Protein AF-A0A7Y2NUS6-F1 (afdb_monomer)

Secondary structure (DSSP, 8-state):
-HHHHHHHHHHHHHHHHHHHHHHHHHHHHH--SHHHHHHHHHHHHHHHHHHHHHHHHHHHHHHHHHHHHHHHHHHHHHHSHHHHHHTT--EEEETTEEP-STTT--EEEEEEETTEEEEEEE---

Solvent-accessible surface area (backbone atoms only — not comparable to full-atom values): 7142 Å² total; per-residue (Å²): 118,68,63,68,51,55,67,52,44,55,62,50,49,53,54,51,50,52,51,52,52,50,54,48,52,58,56,53,72,68,69,61,66,61,68,57,52,54,50,52,52,50,51,50,52,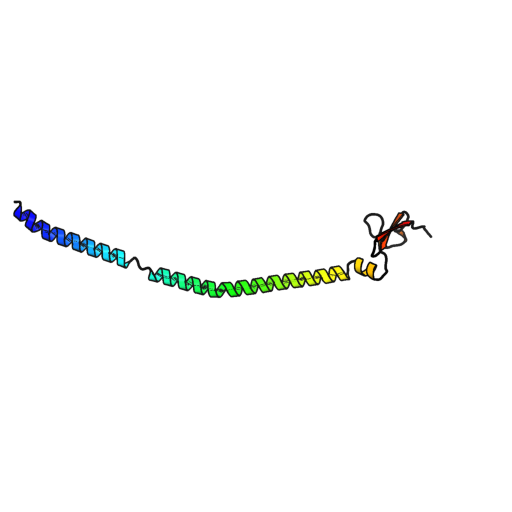53,48,66,63,46,52,58,56,52,52,52,52,50,51,53,52,52,49,55,51,51,51,52,50,55,50,50,50,52,48,47,53,69,71,31,65,64,53,47,21,69,72,74,43,68,50,42,25,48,86,94,46,78,46,90,46,72,88,72,49,57,44,74,32,35,41,35,46,74,88,49,73,44,83,44,71,38,76,84,131

Nearest PDB structures (foldseek):
  6ric-assembly1_I  TM=3.053E-01  e=2.582E+00  Vaccinia virus GLV-1h68

Mean predicted aligned error: 14.41 Å

Sequence (125 aa):
RLNDRATRLLPGLTRAVARKADDFRSRVARLRPDPLRARVELQRRDLGRVLPRLSQAMNARLGALADRLSALERIRQTLGYEATLARGFAVVRKGEEVVTSAAKARGDIEIEFRDGRVGAKAAPD

pLDDT: mean 86.29, std 10.75, range [58.75, 98.31]

Structure (mmCIF, N/CA/C/O backbone):
data_AF-A0A7Y2NUS6-F1
#
_entry.id   AF-A0A7Y2NUS6-F1
#
loop_
_atom_site.group_PDB
_atom_site.id
_atom_site.type_symbol
_atom_site.label_atom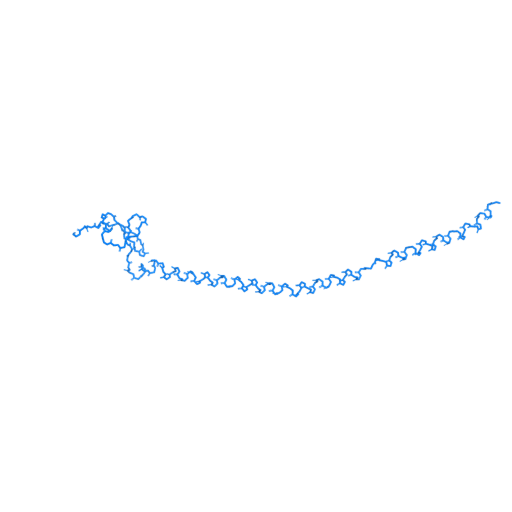_id
_atom_site.label_alt_id
_atom_site.label_comp_id
_atom_site.label_asym_id
_atom_site.label_entity_id
_atom_site.label_seq_id
_atom_site.pdbx_PDB_ins_code
_atom_site.Cartn_x
_atom_site.Cartn_y
_atom_site.Cartn_z
_atom_site.occupancy
_atom_site.B_iso_or_equiv
_atom_site.auth_seq_id
_atom_site.auth_comp_id
_atom_site.auth_asym_id
_atom_site.auth_atom_id
_atom_site.pdbx_PDB_model_num
ATOM 1 N N . ARG A 1 1 ? 23.497 16.248 -81.861 1.00 59.62 1 ARG A N 1
ATOM 2 C CA . ARG A 1 1 ? 22.863 16.895 -80.678 1.00 59.62 1 ARG A CA 1
ATOM 3 C C . ARG A 1 1 ? 22.293 15.881 -79.670 1.00 59.62 1 ARG A C 1
ATOM 5 O O . ARG A 1 1 ? 22.440 16.120 -78.481 1.00 59.62 1 ARG A O 1
ATOM 12 N N . LEU A 1 2 ? 21.696 14.760 -80.103 1.00 65.25 2 LEU A N 1
ATOM 13 C CA . LEU A 1 2 ? 21.211 13.684 -79.213 1.00 65.25 2 LEU A CA 1
ATOM 14 C C . LEU A 1 2 ? 22.336 12.932 -78.474 1.00 65.25 2 LEU A C 1
ATOM 16 O O . LEU A 1 2 ? 22.246 12.772 -77.261 1.00 65.25 2 LEU A O 1
ATOM 20 N N . ASN A 1 3 ? 23.421 12.570 -79.168 1.00 68.75 3 ASN A N 1
ATOM 21 C CA . ASN A 1 3 ? 24.538 11.838 -78.554 1.00 68.75 3 ASN A CA 1
ATOM 22 C C . ASN A 1 3 ? 25.216 12.614 -77.414 1.00 68.75 3 ASN A C 1
ATOM 24 O O . ASN A 1 3 ? 25.370 12.060 -76.342 1.00 68.75 3 ASN A O 1
ATOM 28 N N . ASP A 1 4 ? 25.510 13.908 -77.573 1.00 72.25 4 ASP A N 1
ATOM 29 C CA . ASP A 1 4 ? 26.125 14.727 -76.506 1.00 72.25 4 ASP A CA 1
ATOM 30 C C . ASP A 1 4 ? 25.234 14.850 -75.250 1.00 72.25 4 ASP A C 1
ATOM 32 O O . ASP A 1 4 ? 25.721 14.858 -74.119 1.00 72.25 4 ASP A O 1
ATOM 36 N N . ARG A 1 5 ? 23.903 14.861 -75.419 1.00 67.19 5 ARG A N 1
ATOM 37 C CA . ARG A 1 5 ? 22.971 14.804 -74.281 1.00 67.19 5 ARG A CA 1
ATOM 38 C C . ARG A 1 5 ? 22.976 13.424 -73.620 1.00 67.19 5 ARG A C 1
ATOM 40 O O . ARG A 1 5 ? 23.003 13.365 -72.395 1.00 67.19 5 ARG A O 1
ATOM 47 N N . ALA A 1 6 ? 23.013 12.341 -74.398 1.00 69.56 6 ALA A N 1
ATOM 48 C CA . ALA A 1 6 ? 23.103 10.972 -73.884 1.00 69.56 6 ALA A CA 1
ATOM 49 C C . ALA A 1 6 ? 24.412 10.723 -73.108 1.00 69.56 6 ALA A C 1
ATOM 51 O O . ALA A 1 6 ? 24.377 10.154 -72.016 1.00 69.56 6 ALA A O 1
ATOM 52 N N . THR A 1 7 ? 25.544 11.246 -73.593 1.00 73.31 7 THR A N 1
ATOM 53 C CA . THR A 1 7 ? 26.856 11.127 -72.933 1.00 73.31 7 THR A CA 1
ATOM 54 C C . THR A 1 7 ? 26.893 11.827 -71.570 1.00 73.31 7 THR A C 1
ATOM 56 O O . THR A 1 7 ? 27.599 11.389 -70.665 1.00 73.31 7 THR A O 1
ATOM 59 N N . ARG A 1 8 ? 26.110 12.898 -71.380 1.00 73.94 8 ARG A N 1
ATOM 60 C CA . ARG A 1 8 ? 26.025 13.642 -70.107 1.00 73.94 8 ARG A CA 1
ATOM 61 C C . ARG A 1 8 ? 24.973 13.088 -69.142 1.00 73.94 8 ARG A C 1
ATOM 63 O O . ARG A 1 8 ? 25.073 13.318 -67.934 1.00 73.94 8 ARG A O 1
ATOM 70 N N . LEU A 1 9 ? 23.988 12.353 -69.656 1.00 82.88 9 LEU A N 1
ATOM 71 C CA . LEU A 1 9 ? 22.864 11.823 -68.884 1.00 82.88 9 LEU A CA 1
ATOM 72 C C . LEU A 1 9 ? 23.291 10.668 -67.971 1.00 82.88 9 LEU A C 1
ATOM 74 O O . LEU A 1 9 ? 22.921 10.655 -66.800 1.00 82.88 9 LEU A O 1
ATOM 78 N N . LEU A 1 10 ? 24.143 9.767 -68.468 1.00 81.88 10 LEU A N 1
ATOM 79 C CA . LEU A 1 10 ? 24.701 8.649 -67.698 1.00 81.88 10 LEU A CA 1
ATOM 80 C C . LEU A 1 10 ? 25.478 9.120 -66.451 1.00 81.88 10 LEU A C 1
ATOM 82 O O . LEU A 1 10 ? 25.099 8.743 -65.343 1.00 81.88 10 LEU A O 1
ATOM 86 N N . PRO A 1 11 ? 26.478 10.018 -66.558 1.00 86.75 11 PRO A N 1
ATOM 87 C CA . PRO A 1 11 ? 27.179 10.546 -65.386 1.00 86.75 11 PRO A CA 1
ATOM 88 C C . PRO A 1 11 ? 26.265 11.324 -64.430 1.00 86.75 11 PRO A C 1
ATOM 90 O O . PRO A 1 11 ? 26.463 11.299 -63.214 1.00 86.75 11 PRO A O 1
ATOM 93 N N . GLY A 1 12 ? 25.267 12.037 -64.966 1.00 87.25 12 GLY A N 1
ATOM 94 C CA . GLY A 1 12 ? 24.274 12.755 -64.167 1.00 87.25 12 GLY A CA 1
ATOM 95 C C . GLY A 1 12 ? 23.410 11.815 -63.328 1.00 87.25 12 GLY A C 1
ATOM 96 O O . GLY A 1 12 ? 23.230 12.056 -62.131 1.00 87.25 12 GLY A O 1
ATOM 97 N N . LEU A 1 13 ? 22.941 10.724 -63.935 1.00 89.25 13 LEU A N 1
ATOM 98 C CA . LEU A 1 13 ? 22.129 9.705 -63.280 1.00 89.25 13 LEU A CA 1
ATOM 99 C C . LEU A 1 13 ? 22.937 8.943 -62.226 1.00 89.25 13 LEU A C 1
ATOM 101 O O . LEU A 1 13 ? 22.473 8.819 -61.096 1.00 89.25 13 LEU A O 1
ATOM 105 N N . THR A 1 14 ? 24.172 8.537 -62.532 1.00 92.38 14 THR A N 1
ATOM 106 C CA . THR A 1 14 ? 25.056 7.866 -61.563 1.00 92.38 14 THR A CA 1
ATOM 107 C C . THR A 1 14 ? 25.290 8.732 -60.325 1.00 92.38 14 THR A C 1
ATOM 109 O O . THR A 1 14 ? 25.162 8.254 -59.198 1.00 92.38 14 THR A O 1
ATOM 112 N N . ARG A 1 15 ? 25.540 10.039 -60.500 1.00 92.31 15 ARG A N 1
ATOM 113 C CA . ARG A 1 15 ? 25.670 10.979 -59.371 1.00 92.31 15 ARG A CA 1
ATOM 114 C C . ARG A 1 15 ? 24.363 11.175 -58.604 1.00 92.31 15 ARG A C 1
ATOM 116 O O . ARG A 1 15 ? 24.388 11.393 -57.394 1.00 92.31 15 ARG A O 1
ATOM 123 N N . ALA A 1 16 ? 23.217 11.165 -59.281 1.00 93.12 16 ALA A N 1
ATOM 124 C CA . ALA A 1 16 ? 21.917 11.272 -58.623 1.00 93.12 16 ALA A CA 1
ATOM 125 C C . ALA A 1 16 ? 21.612 10.026 -57.776 1.00 93.12 16 ALA A C 1
ATOM 127 O O . ALA A 1 16 ? 21.211 10.167 -56.623 1.00 93.12 16 ALA A O 1
ATOM 128 N N . VAL A 1 17 ? 21.877 8.831 -58.310 1.00 95.69 17 VAL A N 1
ATOM 129 C CA . VAL A 1 17 ? 21.709 7.554 -57.604 1.00 95.69 17 VAL A CA 1
ATOM 130 C C . VAL A 1 17 ? 22.656 7.461 -56.409 1.00 95.69 17 VAL A C 1
ATOM 132 O O . VAL A 1 17 ? 22.200 7.143 -55.315 1.00 95.69 17 VAL A O 1
ATOM 135 N N . ALA A 1 18 ? 23.936 7.815 -56.573 1.00 95.50 18 ALA A N 1
ATOM 136 C CA . ALA A 1 18 ? 24.904 7.822 -55.474 1.00 95.50 18 ALA A CA 1
ATOM 137 C C . ALA A 1 18 ? 24.452 8.734 -54.320 1.00 95.50 18 ALA A C 1
ATOM 139 O O . ALA A 1 18 ? 24.372 8.284 -53.179 1.00 95.50 18 ALA A O 1
ATOM 140 N N . ARG A 1 19 ? 24.028 9.969 -54.629 1.00 95.19 19 ARG A N 1
ATOM 141 C CA . ARG A 1 19 ? 23.494 10.904 -53.622 1.00 95.19 19 ARG A CA 1
ATOM 142 C C . ARG A 1 19 ? 22.252 10.366 -52.923 1.00 95.19 19 ARG A C 1
ATOM 144 O O . ARG A 1 19 ? 22.157 10.449 -51.707 1.00 95.19 19 ARG A O 1
ATOM 151 N N . LYS A 1 20 ? 21.312 9.770 -53.664 1.00 94.25 20 LYS A N 1
ATOM 152 C CA . LYS A 1 20 ? 20.122 9.157 -53.055 1.00 94.25 20 LYS A CA 1
ATOM 153 C C . LYS A 1 20 ? 20.470 7.954 -52.178 1.00 94.25 20 LYS A C 1
ATOM 155 O O . LYS A 1 20 ? 19.840 7.777 -51.139 1.00 94.25 20 LYS A O 1
ATOM 160 N N . ALA A 1 21 ? 21.476 7.165 -52.550 1.00 94.25 21 ALA A N 1
ATOM 161 C CA . ALA A 1 21 ? 21.963 6.052 -51.743 1.00 94.25 21 ALA A CA 1
ATOM 162 C C . ALA A 1 21 ? 22.677 6.524 -50.463 1.00 94.25 21 ALA A C 1
ATOM 164 O O . ALA A 1 21 ? 22.513 5.900 -49.414 1.00 94.25 21 ALA A O 1
ATOM 165 N N . ASP A 1 22 ? 23.447 7.612 -50.528 1.00 94.88 22 ASP A N 1
ATOM 166 C CA . ASP A 1 22 ? 24.067 8.245 -49.357 1.00 94.88 22 ASP A CA 1
ATOM 167 C C . ASP A 1 22 ? 23.006 8.847 -48.424 1.00 94.88 22 ASP A C 1
ATOM 169 O O . ASP A 1 22 ? 22.996 8.554 -47.226 1.00 94.88 22 ASP A O 1
ATOM 173 N N . ASP A 1 23 ? 22.048 9.603 -48.973 1.00 93.56 23 ASP A N 1
ATOM 174 C CA . ASP A 1 23 ? 20.921 10.170 -48.225 1.00 93.56 23 ASP A CA 1
ATOM 175 C C . ASP A 1 23 ? 20.129 9.069 -47.511 1.00 93.56 23 ASP A C 1
ATOM 177 O O . ASP A 1 23 ? 19.822 9.187 -46.323 1.00 93.56 23 ASP A O 1
ATOM 181 N N . PHE A 1 24 ? 19.822 7.973 -48.211 1.00 93.19 24 PHE A N 1
ATOM 182 C CA . PHE A 1 24 ? 19.119 6.830 -47.638 1.00 93.19 24 PHE A CA 1
ATOM 183 C C . PHE A 1 24 ? 19.915 6.186 -46.499 1.00 93.19 24 PHE A C 1
ATOM 185 O O . PHE A 1 24 ? 19.382 6.028 -45.399 1.00 93.19 24 PHE A O 1
ATOM 192 N N . ARG A 1 25 ? 21.205 5.890 -46.714 1.00 91.25 25 ARG A N 1
ATOM 193 C CA . ARG A 1 25 ? 22.083 5.333 -45.672 1.00 91.25 25 ARG A CA 1
ATOM 194 C C . ARG A 1 25 ? 22.158 6.242 -44.448 1.00 91.25 25 ARG A C 1
ATOM 196 O O . ARG A 1 25 ? 22.055 5.752 -43.326 1.00 91.25 25 ARG A O 1
ATOM 203 N N . SER A 1 26 ? 22.257 7.556 -44.647 1.00 89.31 26 SER A N 1
ATOM 204 C CA . SER A 1 26 ? 22.296 8.531 -43.551 1.00 89.31 26 SER A CA 1
ATOM 205 C C . SER A 1 26 ? 21.005 8.544 -42.720 1.00 89.31 26 SER A C 1
ATOM 207 O O . SER A 1 26 ? 21.060 8.659 -41.495 1.00 89.31 26 SER A O 1
ATOM 209 N N . ARG A 1 27 ? 19.838 8.380 -43.363 1.00 89.19 27 ARG A N 1
ATOM 210 C CA . ARG A 1 27 ? 18.528 8.331 -42.694 1.00 89.19 27 ARG A CA 1
ATOM 211 C C . ARG A 1 27 ? 18.336 7.020 -41.939 1.00 89.19 27 ARG A C 1
ATOM 213 O O . ARG A 1 27 ? 17.916 7.048 -40.786 1.00 89.19 27 ARG A O 1
ATOM 220 N N . VAL A 1 28 ? 18.703 5.892 -42.547 1.00 87.50 28 VAL A N 1
ATOM 221 C CA . VAL A 1 28 ? 18.633 4.569 -41.907 1.00 87.50 28 VAL A CA 1
ATOM 222 C C . VAL A 1 28 ? 19.584 4.482 -40.713 1.00 87.50 28 VAL A C 1
ATOM 224 O O . VAL A 1 28 ? 19.194 3.984 -39.664 1.00 87.50 28 VAL A O 1
ATOM 227 N N . ALA A 1 29 ? 20.790 5.050 -40.806 1.00 85.00 29 ALA A N 1
ATOM 228 C CA . ALA A 1 29 ? 21.757 5.042 -39.707 1.00 85.00 29 ALA A CA 1
ATOM 229 C C . ALA A 1 29 ? 21.261 5.751 -38.429 1.00 85.00 29 ALA A C 1
ATOM 231 O O . ALA A 1 29 ? 21.771 5.462 -37.341 1.00 85.00 29 ALA A O 1
ATOM 232 N N . ARG A 1 30 ? 20.281 6.660 -38.556 1.00 82.81 30 ARG A N 1
ATOM 233 C CA . ARG A 1 30 ? 19.623 7.360 -37.438 1.00 82.81 30 ARG A CA 1
ATOM 234 C C . ARG A 1 30 ? 18.489 6.546 -36.807 1.00 82.81 30 ARG A C 1
ATOM 236 O O . ARG A 1 30 ? 18.154 6.781 -35.650 1.00 82.81 30 ARG A O 1
ATOM 243 N N . LEU A 1 31 ? 17.916 5.585 -37.531 1.00 83.88 31 LEU A N 1
ATOM 244 C CA . LEU A 1 31 ? 16.880 4.685 -37.026 1.00 83.88 31 LEU A CA 1
ATOM 245 C C . LEU A 1 31 ? 1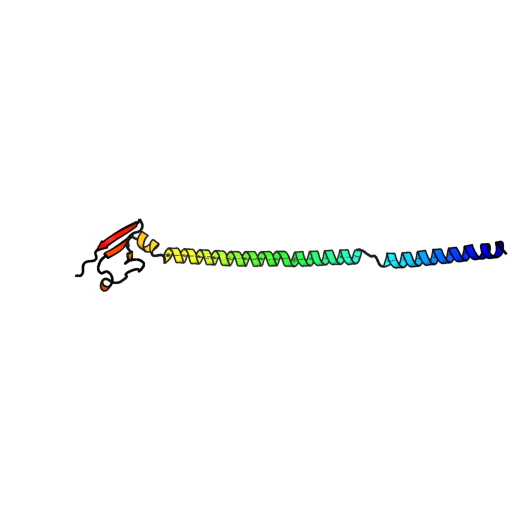7.538 3.489 -36.333 1.00 83.88 31 LEU A C 1
ATOM 247 O O . LEU A 1 31 ? 17.673 2.412 -36.907 1.00 83.88 31 LEU A O 1
ATOM 251 N N . ARG A 1 32 ? 17.970 3.684 -35.084 1.00 79.31 32 ARG A N 1
ATOM 252 C CA . ARG A 1 32 ? 18.530 2.605 -34.258 1.00 79.31 32 ARG A CA 1
ATOM 253 C C . ARG A 1 32 ? 17.532 2.197 -33.171 1.00 79.31 32 ARG A C 1
ATOM 255 O O . ARG A 1 32 ? 17.170 3.047 -32.359 1.00 79.31 32 ARG A O 1
ATOM 262 N N . PRO A 1 33 ? 17.096 0.925 -33.112 1.00 85.31 33 PRO A N 1
ATOM 263 C CA . PRO A 1 33 ? 16.190 0.448 -32.066 1.00 85.31 33 PRO A CA 1
ATOM 264 C C . PRO A 1 33 ? 16.899 0.210 -30.723 1.00 85.31 33 PRO A C 1
ATOM 266 O O . PRO A 1 33 ? 16.240 0.158 -29.685 1.00 85.31 33 PRO A O 1
ATOM 269 N N . ASP A 1 34 ? 18.227 0.083 -30.715 1.00 87.88 34 ASP A N 1
ATOM 270 C CA . ASP A 1 34 ? 18.994 -0.303 -29.524 1.00 87.88 34 ASP A CA 1
ATOM 271 C C . ASP A 1 34 ? 18.869 0.678 -28.348 1.00 87.88 34 ASP A C 1
ATOM 273 O O . ASP A 1 34 ? 18.646 0.212 -27.231 1.00 87.88 34 ASP A O 1
ATOM 277 N N . PRO A 1 35 ? 18.906 2.015 -28.536 1.00 88.50 35 PRO A N 1
ATOM 278 C CA . PRO A 1 35 ? 18.689 2.957 -27.437 1.00 88.50 35 PRO A CA 1
ATOM 279 C C . PRO A 1 35 ? 17.289 2.844 -26.825 1.00 88.50 35 PRO A C 1
ATOM 281 O O . PRO A 1 35 ? 17.125 3.014 -25.617 1.00 88.50 35 PRO A O 1
ATOM 284 N N . LEU A 1 36 ? 16.273 2.541 -27.642 1.00 91.12 36 LEU A N 1
ATOM 285 C CA . LEU A 1 36 ? 14.911 2.332 -27.156 1.00 91.12 36 LEU A CA 1
ATOM 286 C C . LEU A 1 36 ? 14.823 1.037 -26.343 1.00 91.12 36 LEU A C 1
ATOM 288 O O . LEU A 1 36 ? 14.268 1.047 -25.248 1.00 91.12 36 LEU A O 1
ATOM 292 N N . ARG A 1 37 ? 15.427 -0.052 -26.834 1.00 94.25 37 ARG A N 1
ATOM 293 C CA . ARG A 1 37 ? 15.513 -1.328 -26.106 1.00 94.25 37 ARG A CA 1
ATOM 294 C C . ARG A 1 37 ? 16.251 -1.168 -24.779 1.00 94.25 37 ARG A C 1
ATOM 296 O O . ARG A 1 37 ? 15.740 -1.594 -23.750 1.00 94.25 37 ARG A O 1
ATOM 303 N N . ALA A 1 38 ? 17.395 -0.487 -24.780 1.00 94.12 38 ALA A N 1
ATOM 304 C CA . ALA A 1 38 ? 18.159 -0.208 -23.569 1.00 94.12 38 ALA A CA 1
ATOM 305 C C . ALA A 1 38 ? 17.347 0.609 -22.551 1.00 94.12 38 ALA A C 1
ATOM 307 O O . ALA A 1 38 ? 17.368 0.304 -21.359 1.00 94.12 38 ALA A O 1
ATOM 308 N N . ARG A 1 39 ? 16.581 1.609 -23.013 1.00 95.19 39 ARG A N 1
ATOM 309 C CA . ARG A 1 39 ? 15.686 2.393 -22.151 1.00 95.19 39 ARG A CA 1
ATOM 310 C C . ARG A 1 39 ? 14.569 1.541 -21.550 1.00 95.19 39 ARG A C 1
ATOM 312 O O . ARG A 1 39 ? 14.306 1.671 -20.359 1.00 95.19 39 ARG A O 1
ATOM 319 N N . VAL A 1 40 ? 13.942 0.671 -22.343 1.00 96.75 40 VAL A N 1
ATOM 320 C CA . VAL A 1 40 ? 12.903 -0.254 -21.858 1.00 96.75 40 VAL A CA 1
ATOM 321 C C . VAL A 1 40 ? 13.472 -1.203 -20.803 1.00 96.75 40 VAL A C 1
ATOM 323 O O . VAL A 1 40 ? 12.858 -1.385 -19.756 1.00 96.75 40 VAL A O 1
ATOM 326 N N . GLU A 1 41 ? 14.660 -1.763 -21.028 1.00 97.38 41 GLU A N 1
ATOM 327 C CA . GLU A 1 41 ? 15.309 -2.651 -20.057 1.00 97.38 41 GLU A CA 1
ATOM 328 C C . GLU A 1 41 ? 15.688 -1.929 -18.758 1.00 97.38 41 GLU A C 1
ATOM 330 O O . GLU A 1 41 ? 15.484 -2.468 -17.670 1.00 97.38 41 GLU A O 1
ATOM 335 N N . LEU A 1 42 ? 16.172 -0.686 -18.844 1.00 96.94 42 LEU A N 1
ATOM 336 C CA . LEU A 1 42 ? 16.428 0.138 -17.662 1.00 96.94 42 LEU A CA 1
ATOM 337 C C . LEU A 1 42 ? 15.137 0.382 -16.866 1.00 96.94 42 LEU A C 1
ATOM 339 O O . LEU A 1 42 ? 15.098 0.117 -15.667 1.00 96.94 42 LEU A O 1
ATOM 343 N N . GLN A 1 43 ? 14.061 0.793 -17.542 1.00 97.12 43 GLN A N 1
ATOM 344 C CA . GLN A 1 43 ? 12.760 1.024 -16.909 1.00 97.12 43 GLN A CA 1
ATOM 345 C C . GLN A 1 43 ? 12.183 -0.251 -16.278 1.00 97.12 43 GLN A C 1
ATOM 347 O O . GLN A 1 43 ? 11.615 -0.196 -15.189 1.00 97.12 43 GLN A O 1
ATOM 352 N N . ARG A 1 44 ? 12.360 -1.416 -16.915 1.00 97.44 44 ARG A N 1
ATOM 353 C CA . ARG A 1 44 ? 11.968 -2.716 -16.348 1.00 97.44 44 ARG A CA 1
ATOM 354 C C . ARG A 1 44 ? 12.725 -3.032 -15.063 1.00 97.44 44 ARG A C 1
ATOM 356 O O . ARG A 1 44 ? 12.108 -3.487 -14.102 1.00 97.44 44 ARG A O 1
ATOM 363 N N . ARG A 1 45 ? 14.034 -2.768 -15.014 1.00 96.94 45 ARG A N 1
ATOM 364 C CA . ARG A 1 45 ? 14.840 -2.952 -13.794 1.00 96.94 45 ARG A CA 1
ATOM 365 C C . ARG A 1 45 ? 14.411 -2.001 -12.685 1.00 96.94 45 ARG A C 1
ATOM 367 O O . ARG A 1 45 ? 14.280 -2.428 -11.540 1.00 96.94 45 ARG A O 1
ATOM 374 N N . ASP A 1 46 ? 14.146 -0.741 -13.020 1.00 96.69 46 ASP A N 1
ATOM 375 C CA . ASP A 1 46 ? 13.660 0.242 -12.052 1.00 96.69 46 ASP A CA 1
ATOM 376 C C . ASP A 1 46 ? 12.304 -0.167 -11.465 1.00 96.69 46 ASP A C 1
ATOM 378 O O . ASP A 1 46 ? 12.138 -0.164 -10.243 1.00 96.69 46 ASP A O 1
ATOM 382 N N . LEU A 1 47 ? 11.367 -0.616 -12.307 1.00 97.12 47 LEU A N 1
ATOM 383 C CA . LEU A 1 47 ? 10.086 -1.166 -11.855 1.00 97.12 47 LEU A CA 1
ATOM 384 C C . LEU A 1 47 ? 10.274 -2.416 -10.990 1.00 97.12 47 LEU A C 1
ATOM 386 O O . LEU A 1 47 ? 9.678 -2.507 -9.917 1.00 97.12 47 LEU A O 1
ATOM 390 N N . GLY A 1 48 ? 11.147 -3.337 -11.406 1.00 96.88 48 GLY A N 1
ATOM 391 C CA . GLY A 1 48 ? 11.492 -4.537 -10.642 1.00 96.88 48 GLY A CA 1
ATOM 392 C C . GLY A 1 48 ? 12.082 -4.231 -9.262 1.00 96.88 48 GLY A C 1
ATOM 393 O O . GLY A 1 48 ? 11.903 -5.012 -8.334 1.00 96.88 48 GLY A O 1
ATOM 394 N N . ARG A 1 49 ? 12.725 -3.071 -9.087 1.00 95.56 49 ARG A N 1
ATOM 395 C CA . ARG A 1 49 ? 13.250 -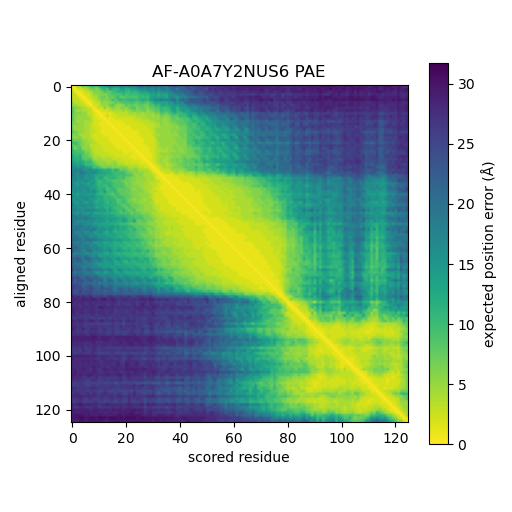2.610 -7.794 1.00 95.56 49 ARG A CA 1
ATOM 396 C C . ARG A 1 49 ? 12.183 -1.963 -6.905 1.00 95.56 49 ARG A C 1
ATOM 398 O O . ARG A 1 49 ? 12.237 -2.109 -5.684 1.00 95.56 49 ARG A O 1
ATOM 405 N N . VAL A 1 50 ? 11.248 -1.211 -7.486 1.00 97.00 50 VAL A N 1
ATOM 406 C CA . VAL A 1 50 ? 10.264 -0.415 -6.726 1.00 97.00 50 VAL A CA 1
ATOM 407 C C . VAL A 1 50 ? 9.018 -1.226 -6.363 1.00 97.00 50 VAL A C 1
ATOM 409 O O . VAL A 1 50 ? 8.545 -1.131 -5.230 1.00 97.00 50 VAL A O 1
ATOM 412 N N . LEU A 1 51 ? 8.507 -2.056 -7.276 1.00 97.56 51 LEU A N 1
ATOM 413 C CA . LEU A 1 51 ? 7.254 -2.799 -7.084 1.00 97.56 51 LEU A CA 1
ATOM 414 C C . LEU A 1 51 ? 7.258 -3.744 -5.868 1.00 97.56 51 LEU A C 1
ATOM 416 O O . LEU A 1 51 ? 6.272 -3.728 -5.121 1.00 97.56 51 LEU A O 1
ATOM 420 N N . PRO A 1 52 ? 8.325 -4.521 -5.587 1.00 97.31 52 PRO A N 1
ATOM 421 C CA . PRO A 1 52 ? 8.344 -5.391 -4.411 1.00 97.31 52 PRO A CA 1
ATOM 422 C C . PRO A 1 52 ? 8.291 -4.599 -3.102 1.00 97.31 52 PRO A C 1
ATOM 424 O O . PRO A 1 52 ? 7.546 -4.953 -2.191 1.00 97.31 52 PRO A O 1
ATOM 427 N N . ARG A 1 53 ? 9.024 -3.480 -3.028 1.00 95.88 53 ARG A N 1
ATOM 428 C CA . ARG A 1 53 ? 9.050 -2.602 -1.846 1.00 95.88 53 ARG A CA 1
ATOM 429 C C . ARG A 1 53 ? 7.694 -1.945 -1.610 1.00 95.88 53 ARG A C 1
ATOM 431 O O . ARG A 1 53 ? 7.246 -1.869 -0.470 1.00 95.88 53 ARG A O 1
ATOM 438 N N . LEU A 1 54 ? 7.030 -1.510 -2.683 1.00 97.25 54 LEU A N 1
ATOM 439 C CA . LEU A 1 54 ? 5.669 -0.981 -2.612 1.00 97.25 54 LEU A CA 1
ATOM 440 C C . LEU A 1 54 ? 4.693 -2.043 -2.091 1.00 97.25 54 LEU A C 1
ATOM 442 O O . LEU A 1 54 ? 3.942 -1.777 -1.157 1.00 97.25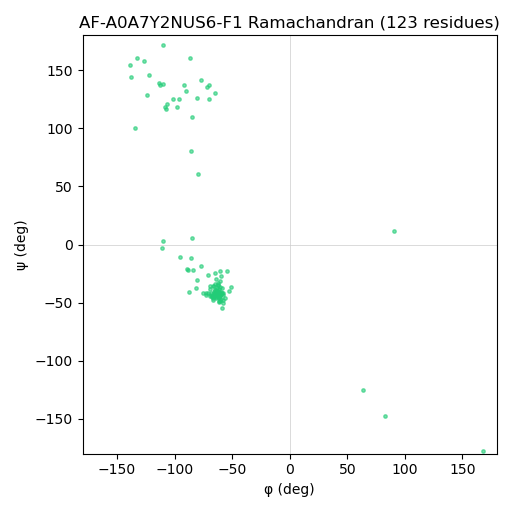 54 LEU A O 1
ATOM 446 N N . SER A 1 55 ? 4.745 -3.253 -2.653 1.00 97.62 55 SER A N 1
ATOM 447 C CA . SER A 1 55 ? 3.871 -4.366 -2.257 1.00 97.62 55 SER A CA 1
ATOM 448 C C . SER A 1 55 ? 4.069 -4.742 -0.787 1.00 97.62 55 SER A C 1
ATOM 450 O O . SER A 1 55 ? 3.101 -4.888 -0.045 1.00 97.62 55 SER A O 1
ATOM 452 N N . GLN A 1 56 ? 5.323 -4.812 -0.331 1.00 97.56 56 GLN A N 1
ATOM 453 C CA . GLN A 1 56 ? 5.652 -5.072 1.069 1.00 97.56 56 GLN A CA 1
ATOM 454 C C . GLN A 1 56 ? 5.106 -3.980 1.998 1.00 97.56 56 GLN A C 1
ATOM 456 O O . GLN A 1 56 ? 4.495 -4.296 3.018 1.00 97.56 56 GLN A O 1
ATOM 461 N N . ALA A 1 57 ? 5.286 -2.704 1.645 1.00 97.94 57 ALA A N 1
ATOM 462 C CA . ALA A 1 57 ? 4.787 -1.586 2.443 1.00 97.94 57 ALA A CA 1
ATOM 463 C C . ALA A 1 57 ? 3.251 -1.573 2.531 1.00 97.94 57 ALA A C 1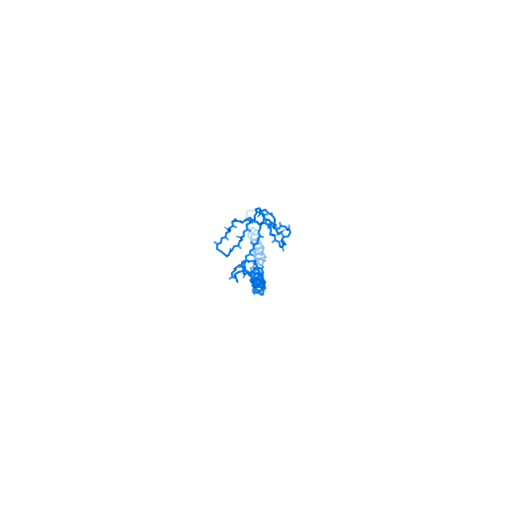
ATOM 465 O O . ALA A 1 57 ? 2.696 -1.297 3.595 1.00 97.94 57 ALA A O 1
ATOM 466 N N . MET A 1 58 ? 2.560 -1.900 1.435 1.00 97.94 58 MET A N 1
ATOM 467 C CA . MET A 1 58 ? 1.098 -2.007 1.420 1.00 97.94 58 MET A CA 1
ATOM 468 C C . MET A 1 58 ? 0.604 -3.165 2.284 1.00 97.94 58 MET A C 1
ATOM 470 O O . MET A 1 58 ? -0.280 -2.956 3.111 1.00 97.94 58 MET A O 1
ATOM 474 N N . ASN A 1 59 ? 1.215 -4.345 2.169 1.00 98.00 59 ASN A N 1
ATOM 475 C CA . ASN A 1 59 ? 0.852 -5.500 2.991 1.00 98.00 59 ASN A CA 1
ATOM 476 C C . ASN A 1 59 ? 1.074 -5.227 4.482 1.00 98.00 59 ASN A C 1
ATOM 478 O O . ASN A 1 59 ? 0.196 -5.515 5.291 1.00 98.00 59 ASN A O 1
ATOM 482 N N . ALA A 1 60 ? 2.198 -4.604 4.846 1.00 97.75 60 ALA A N 1
ATOM 483 C CA . ALA A 1 60 ? 2.468 -4.220 6.229 1.00 97.75 60 ALA A CA 1
ATOM 484 C C . ALA A 1 60 ? 1.423 -3.226 6.764 1.00 97.75 60 ALA A C 1
ATOM 486 O O . ALA A 1 60 ? 0.929 -3.377 7.880 1.00 97.75 60 ALA A O 1
ATOM 487 N N . ARG A 1 61 ? 1.039 -2.229 5.954 1.00 97.81 61 ARG A N 1
ATOM 488 C CA . ARG A 1 61 ? 0.019 -1.245 6.336 1.00 97.81 61 ARG A CA 1
ATOM 489 C C . ARG A 1 61 ? -1.360 -1.881 6.506 1.00 97.81 61 ARG A C 1
ATOM 491 O O . ARG A 1 61 ? -2.047 -1.564 7.472 1.00 97.81 61 ARG A O 1
ATOM 498 N N . LEU A 1 62 ? -1.763 -2.752 5.583 1.00 98.31 62 LEU A N 1
ATOM 499 C CA . LEU A 1 62 ? -3.038 -3.466 5.666 1.00 98.31 62 LEU A CA 1
ATOM 500 C C . LEU A 1 62 ? -3.073 -4.408 6.874 1.00 98.31 62 LEU A C 1
ATOM 502 O O . LEU A 1 62 ? -4.069 -4.410 7.590 1.00 98.31 62 LEU A O 1
ATOM 506 N N . GLY A 1 63 ? -1.977 -5.121 7.151 1.00 98.31 63 GLY A N 1
ATOM 507 C CA . GLY A 1 63 ? -1.837 -5.949 8.352 1.00 98.31 63 GLY A CA 1
ATOM 508 C C . GLY A 1 63 ? -2.017 -5.138 9.636 1.00 98.31 63 GLY A C 1
ATOM 509 O O . GLY A 1 63 ? -2.884 -5.452 10.443 1.00 98.31 63 GLY A O 1
ATOM 510 N N . ALA A 1 64 ? -1.308 -4.014 9.771 1.00 97.81 64 ALA A N 1
ATOM 511 C CA . ALA A 1 64 ? -1.432 -3.148 10.946 1.00 97.81 64 ALA A CA 1
ATOM 512 C C . ALA A 1 64 ? -2.855 -2.584 11.141 1.00 97.81 64 ALA A C 1
ATOM 514 O O . ALA A 1 64 ? -3.323 -2.433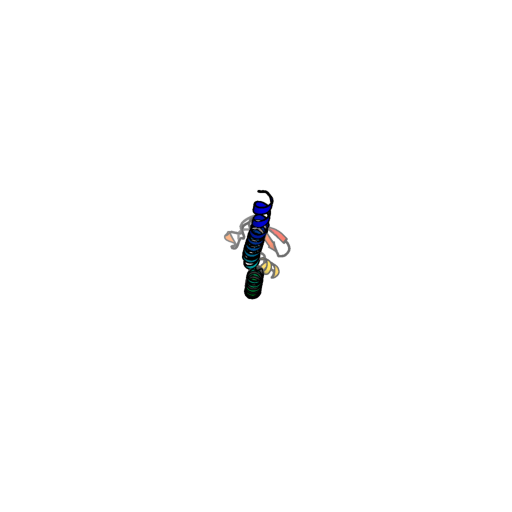 12.272 1.00 97.81 64 ALA A O 1
ATOM 515 N N . LEU A 1 65 ? -3.560 -2.264 10.049 1.00 98.00 65 LEU A N 1
ATOM 516 C CA . LEU A 1 65 ? -4.959 -1.829 10.111 1.00 98.00 65 LEU A CA 1
ATOM 517 C C . LEU A 1 65 ? -5.892 -2.967 10.542 1.00 98.00 65 LEU A C 1
ATOM 519 O O . LEU A 1 65 ? -6.773 -2.735 11.370 1.00 98.00 65 LEU A O 1
ATOM 523 N N . ALA A 1 66 ? -5.684 -4.180 10.024 1.00 97.94 66 ALA A N 1
ATOM 524 C CA . ALA A 1 66 ? -6.450 -5.363 10.406 1.00 97.94 66 ALA A CA 1
ATOM 525 C C . ALA A 1 66 ? -6.241 -5.724 11.886 1.00 97.94 66 ALA A C 1
ATOM 527 O O . ALA A 1 66 ? -7.210 -5.995 12.599 1.00 97.94 66 ALA A O 1
ATOM 528 N N . ASP A 1 67 ? -5.005 -5.640 12.379 1.00 97.50 67 ASP A N 1
ATOM 529 C CA . ASP A 1 67 ? -4.678 -5.873 13.787 1.00 97.50 67 ASP A CA 1
ATOM 530 C C . ASP A 1 67 ? -5.346 -4.838 14.693 1.00 97.50 67 ASP A C 1
ATOM 532 O O . ASP A 1 67 ? -5.944 -5.188 15.714 1.00 97.50 67 ASP A O 1
ATOM 536 N N . ARG A 1 68 ? -5.307 -3.557 14.300 1.00 96.94 68 ARG A N 1
ATOM 537 C CA . ARG A 1 68 ? -5.970 -2.476 15.037 1.00 96.94 68 ARG A CA 1
ATOM 538 C C . ARG A 1 68 ? -7.482 -2.671 15.084 1.00 96.94 68 ARG A C 1
ATOM 540 O O . ARG A 1 68 ? -8.073 -2.497 16.147 1.00 96.94 68 ARG A O 1
ATOM 547 N N . LEU A 1 69 ? -8.102 -3.049 13.967 1.00 97.06 69 LEU A N 1
ATOM 548 C CA . LEU A 1 69 ? -9.532 -3.354 13.920 1.00 97.06 69 LEU A CA 1
ATOM 549 C C . LEU A 1 69 ? -9.873 -4.545 14.825 1.00 97.06 69 LEU A C 1
ATOM 551 O O . LEU A 1 69 ? -10.802 -4.466 15.619 1.00 97.06 69 LEU A O 1
ATOM 555 N N . SER A 1 70 ? -9.069 -5.606 14.777 1.00 95.31 70 SER A N 1
ATOM 556 C CA . SER A 1 70 ? -9.252 -6.800 15.611 1.00 95.31 70 SER A CA 1
ATOM 557 C C . SER A 1 70 ? -9.063 -6.511 17.104 1.00 95.31 70 SER A C 1
ATOM 559 O O . SER A 1 70 ? -9.705 -7.122 17.958 1.00 95.31 70 SER A O 1
ATOM 561 N N . ALA A 1 71 ? -8.166 -5.589 17.457 1.00 92.75 71 ALA A N 1
ATOM 562 C CA . ALA A 1 71 ? -8.004 -5.120 18.829 1.00 92.75 71 ALA A CA 1
ATOM 563 C C . ALA A 1 71 ? -9.218 -4.298 19.290 1.00 92.75 71 ALA A C 1
ATOM 565 O O . ALA A 1 71 ? -9.718 -4.519 20.391 1.00 92.75 71 ALA A O 1
ATOM 566 N N . LEU A 1 72 ? -9.723 -3.398 18.440 1.00 91.94 72 LEU A N 1
ATOM 567 C CA . LEU A 1 72 ? -10.928 -2.619 18.728 1.00 91.94 72 LEU A CA 1
ATOM 568 C C . LEU A 1 72 ? -12.164 -3.509 18.878 1.00 91.94 72 LEU A C 1
ATOM 570 O O . LEU A 1 72 ? -12.944 -3.285 19.796 1.00 91.94 72 LEU A O 1
ATOM 574 N N . GLU A 1 73 ? -12.313 -4.543 18.050 1.00 89.06 73 GLU A N 1
ATOM 575 C CA . GLU A 1 73 ? -13.421 -5.495 18.167 1.00 89.06 73 GLU A CA 1
ATOM 576 C C . GLU A 1 73 ? -13.366 -6.256 19.497 1.00 89.06 73 GLU A C 1
ATOM 578 O O . GLU A 1 73 ? -14.373 -6.370 20.191 1.00 89.06 73 GLU A O 1
ATOM 583 N N . ARG A 1 74 ? -12.176 -6.694 19.929 1.00 85.75 74 ARG A N 1
ATOM 584 C CA . ARG A 1 74 ? -12.004 -7.320 21.250 1.00 85.75 74 ARG A CA 1
ATOM 585 C C . ARG A 1 74 ? -12.372 -6.375 22.393 1.00 85.75 74 ARG A C 1
ATOM 587 O O . ARG A 1 74 ? -13.015 -6.804 23.344 1.00 85.75 74 ARG A O 1
ATOM 594 N N . ILE A 1 75 ? -12.001 -5.098 22.296 1.00 84.19 75 ILE A N 1
ATOM 595 C CA . ILE A 1 75 ? -12.387 -4.074 23.280 1.00 84.19 75 ILE A CA 1
ATOM 596 C C . ILE A 1 75 ? -13.904 -3.840 23.258 1.00 84.19 75 ILE A C 1
ATOM 598 O O . ILE A 1 75 ? -14.525 -3.739 24.312 1.00 84.19 75 ILE A O 1
ATOM 602 N N . ARG A 1 76 ? -14.524 -3.797 22.073 1.00 81.06 76 ARG A N 1
ATOM 603 C CA . ARG A 1 76 ? -15.981 -3.685 21.915 1.00 81.06 76 ARG A CA 1
ATOM 604 C C . ARG A 1 76 ? -16.698 -4.855 22.585 1.00 81.06 76 ARG A C 1
ATOM 606 O O . ARG A 1 76 ? -17.696 -4.644 23.259 1.00 81.06 76 ARG A O 1
ATOM 613 N N . GLN A 1 77 ? -16.172 -6.067 22.439 1.00 74.88 77 GLN A N 1
ATOM 614 C CA . GLN A 1 77 ? -16.728 -7.270 23.057 1.00 74.88 77 GLN A CA 1
ATOM 615 C C . GLN A 1 77 ? -16.555 -7.287 24.579 1.00 74.88 77 GLN A C 1
ATOM 617 O O . GLN A 1 77 ? -17.439 -7.763 25.284 1.00 74.88 77 GLN A O 1
ATOM 622 N N . THR A 1 78 ? -15.445 -6.768 25.112 1.00 67.75 78 THR A N 1
ATOM 623 C CA . THR A 1 78 ? -15.218 -6.738 26.566 1.00 67.75 78 THR A CA 1
ATOM 624 C C . THR A 1 78 ? -15.931 -5.586 27.271 1.00 67.75 78 THR A C 1
ATOM 626 O O . THR A 1 78 ? -16.316 -5.753 28.428 1.00 67.75 78 THR A O 1
ATOM 629 N N . LEU A 1 79 ? -16.120 -4.446 26.598 1.00 62.91 79 LEU A N 1
ATOM 630 C CA . LEU A 1 79 ? -16.827 -3.268 27.120 1.00 62.91 79 LEU A CA 1
ATOM 631 C C . LEU A 1 79 ? -18.310 -3.212 26.722 1.00 62.91 79 LEU A C 1
ATOM 633 O O . LEU A 1 79 ? -19.051 -2.380 27.245 1.00 62.91 79 LEU A O 1
ATOM 637 N N . GLY A 1 80 ? -18.759 -4.070 25.806 1.00 63.62 80 GLY A N 1
ATOM 638 C CA . GLY A 1 80 ? -20.164 -4.196 25.444 1.00 63.62 80 GLY A CA 1
ATOM 639 C C . GLY A 1 80 ? -20.969 -4.709 26.633 1.00 63.62 80 GLY A C 1
ATOM 640 O O . GLY A 1 80 ? -20.617 -5.720 27.241 1.00 63.62 80 GLY A O 1
ATOM 641 N N . TYR A 1 81 ? -22.074 -4.033 26.956 1.00 63.59 81 TYR A N 1
ATOM 642 C CA . TYR A 1 81 ? -22.990 -4.450 28.022 1.00 63.59 81 TYR A CA 1
ATOM 643 C C . TYR A 1 81 ? -23.478 -5.901 27.844 1.00 63.59 81 TYR A C 1
ATOM 645 O O . TYR A 1 81 ? -23.800 -6.548 28.832 1.00 63.59 81 TYR A O 1
ATOM 653 N N . GLU A 1 82 ? -23.441 -6.456 26.629 1.00 61.16 82 GLU A N 1
ATOM 654 C CA . GLU A 1 82 ? -23.674 -7.876 26.325 1.00 61.16 82 GLU A CA 1
ATOM 655 C C . GLU A 1 82 ? -22.794 -8.832 27.150 1.00 61.16 82 GLU A C 1
ATOM 657 O O . GLU A 1 82 ? -23.283 -9.849 27.639 1.00 61.16 82 GLU A O 1
ATOM 662 N N . ALA A 1 83 ? -21.517 -8.503 27.383 1.00 61.47 83 ALA A N 1
ATOM 663 C CA . ALA A 1 83 ? -20.638 -9.306 28.239 1.00 61.47 83 ALA A CA 1
ATOM 664 C C . ALA A 1 83 ? -21.020 -9.202 29.726 1.00 61.47 83 ALA A C 1
ATOM 666 O O . ALA A 1 83 ? -20.759 -10.120 30.507 1.00 61.47 83 ALA A O 1
ATOM 667 N N . THR A 1 84 ? -21.651 -8.098 30.125 1.00 65.62 84 THR A N 1
ATOM 668 C CA . THR A 1 84 ? -22.233 -7.914 31.461 1.00 65.62 84 THR A CA 1
ATOM 669 C C . THR A 1 84 ? -23.537 -8.707 31.587 1.00 65.62 84 THR A C 1
ATOM 671 O O . THR A 1 84 ? -23.712 -9.428 32.568 1.00 65.62 84 THR A O 1
ATOM 674 N N . LEU A 1 85 ? -24.385 -8.698 30.553 1.00 68.62 85 LEU A N 1
ATOM 675 C CA . LEU A 1 85 ? -25.597 -9.521 30.475 1.00 68.62 85 LEU A CA 1
ATOM 676 C C . LEU A 1 85 ? -25.278 -11.024 30.514 1.00 68.62 85 LEU A C 1
ATOM 678 O O . LEU A 1 85 ? -25.925 -11.790 31.226 1.00 68.62 85 LEU A O 1
ATOM 682 N N . ALA A 1 86 ? -24.226 -11.456 29.814 1.00 62.22 86 ALA A N 1
ATOM 683 C CA . ALA A 1 86 ? -23.778 -12.848 29.807 1.00 62.22 86 ALA A CA 1
ATOM 684 C C . ALA A 1 86 ? -23.269 -13.340 31.175 1.00 62.22 86 ALA A C 1
ATOM 686 O O . ALA A 1 86 ? -23.313 -14.539 31.445 1.00 62.22 86 ALA A O 1
ATOM 687 N N . ARG A 1 87 ? -22.814 -12.429 32.047 1.00 73.81 87 ARG A N 1
ATOM 688 C CA . ARG A 1 87 ? -22.379 -12.724 33.425 1.00 73.81 87 ARG A CA 1
ATOM 689 C C . ARG A 1 87 ? -23.531 -12.744 34.438 1.00 73.81 87 ARG A C 1
ATOM 691 O O . ARG A 1 87 ? -23.271 -12.888 35.628 1.00 73.81 87 ARG A O 1
ATOM 698 N N . GLY A 1 88 ? -24.779 -12.622 33.979 1.00 73.81 88 GLY A N 1
ATOM 699 C CA . GLY A 1 88 ? -25.975 -12.711 34.823 1.00 73.81 88 GLY A CA 1
ATOM 700 C C . GLY A 1 88 ? -26.446 -11.378 35.405 1.00 73.81 88 GLY A C 1
ATOM 701 O O . GLY A 1 88 ? -27.309 -11.371 36.278 1.00 73.81 88 GLY A O 1
ATOM 702 N N . PHE A 1 89 ? -25.904 -10.254 34.934 1.00 79.75 89 PHE A N 1
ATOM 703 C CA . PHE A 1 89 ? -26.433 -8.929 35.253 1.00 79.75 89 PHE A CA 1
ATOM 704 C C . PHE A 1 89 ? -27.541 -8.547 34.264 1.00 79.75 89 PHE A C 1
ATOM 706 O O . PHE A 1 89 ? -27.612 -9.093 33.166 1.00 79.75 89 PHE A O 1
ATOM 713 N N . ALA A 1 90 ? -28.389 -7.591 34.636 1.00 83.25 90 ALA A N 1
ATOM 714 C CA . ALA A 1 90 ? -29.435 -7.057 33.771 1.00 83.25 90 ALA A CA 1
ATOM 715 C C . ALA A 1 90 ? -29.263 -5.543 33.597 1.00 83.25 90 ALA A C 1
ATOM 717 O O . ALA A 1 90 ? -28.821 -4.855 34.520 1.00 83.25 90 ALA A O 1
ATOM 718 N N . VAL A 1 91 ? -29.602 -5.022 32.418 1.00 85.62 91 VAL A N 1
ATOM 719 C CA . VAL A 1 91 ? -29.571 -3.579 32.133 1.00 85.62 91 VAL A CA 1
ATOM 720 C C . VAL A 1 91 ? -30.991 -3.038 32.210 1.00 85.62 91 VAL A C 1
ATOM 722 O O . VAL A 1 91 ? -31.881 -3.532 31.526 1.00 85.62 91 VAL A O 1
ATOM 725 N N . VAL A 1 92 ? -31.210 -2.009 33.027 1.00 87.94 92 VAL A N 1
ATOM 726 C CA . VAL A 1 92 ? -32.513 -1.341 33.127 1.00 87.94 92 VAL A CA 1
ATOM 727 C C . VAL A 1 92 ? -32.576 -0.198 32.118 1.00 87.94 92 VAL A C 1
ATOM 729 O O . VAL A 1 92 ? -31.658 0.618 32.030 1.00 87.94 92 VAL A O 1
ATOM 732 N N . ARG A 1 93 ? -33.666 -0.119 31.358 1.00 88.69 93 ARG A N 1
ATOM 733 C CA . ARG A 1 93 ? -33.936 0.923 30.367 1.00 88.69 93 ARG A CA 1
ATOM 734 C C . ARG A 1 93 ? -35.286 1.577 30.608 1.00 88.69 93 ARG A C 1
ATOM 736 O O . ARG A 1 93 ? -36.186 0.997 31.211 1.00 88.69 93 ARG A O 1
ATOM 743 N N . LYS A 1 94 ? -35.431 2.788 30.086 1.00 88.75 94 LYS A N 1
ATOM 744 C CA . LYS A 1 94 ? -36.706 3.491 29.979 1.00 88.75 94 LYS A CA 1
ATOM 745 C C . LYS A 1 94 ? -36.795 4.085 28.578 1.00 88.75 94 LYS A C 1
ATOM 747 O O . LYS A 1 94 ? -36.155 5.092 28.285 1.00 88.75 94 LYS A O 1
ATOM 752 N N . GLY A 1 95 ? -37.528 3.409 27.694 1.00 84.19 95 GLY A N 1
ATOM 753 C CA . GLY A 1 95 ? -37.462 3.676 26.256 1.00 84.19 95 GLY A CA 1
ATOM 754 C C . GLY A 1 95 ? -36.065 3.375 25.700 1.00 84.19 95 GLY A C 1
ATOM 755 O O . GLY A 1 95 ? -35.535 2.283 25.895 1.00 84.19 95 GLY A O 1
ATOM 756 N N . GLU A 1 96 ? -35.445 4.350 25.034 1.00 79.69 96 GLU A N 1
ATOM 757 C CA . GLU A 1 96 ? -34.104 4.192 24.451 1.00 79.69 96 GLU A CA 1
ATOM 758 C C . GLU A 1 96 ? -32.956 4.473 25.437 1.00 79.69 96 GLU A C 1
ATOM 760 O O . GLU A 1 96 ? -31.804 4.124 25.163 1.00 79.69 96 GLU A O 1
ATOM 765 N N . GLU A 1 97 ? -33.240 5.049 26.607 1.00 84.00 97 GLU A N 1
ATOM 766 C CA . GLU A 1 97 ? -32.210 5.458 27.563 1.00 84.00 97 GLU A CA 1
ATOM 767 C C . GLU A 1 97 ? -31.911 4.349 28.583 1.00 84.00 97 GLU A C 1
ATOM 769 O O . GLU A 1 97 ? -32.817 3.699 29.113 1.00 84.00 97 GLU A O 1
ATOM 774 N N . VAL A 1 98 ? -30.625 4.128 28.873 1.00 86.50 98 VAL A N 1
ATOM 775 C CA . VAL A 1 98 ? -30.188 3.228 29.950 1.00 86.50 98 VAL A CA 1
ATOM 776 C C . VAL A 1 98 ? -30.292 3.962 31.282 1.00 86.50 98 VAL A C 1
ATOM 778 O O . VAL A 1 98 ? -29.720 5.036 31.466 1.00 86.50 98 VAL A O 1
ATOM 781 N N . VAL A 1 99 ? -31.001 3.361 32.232 1.00 87.12 99 VAL A N 1
ATOM 782 C CA . VAL A 1 99 ? -31.225 3.926 33.558 1.00 87.12 99 VAL A CA 1
ATOM 783 C C . VAL A 1 99 ? -30.229 3.323 34.540 1.00 87.12 99 VAL A C 1
ATOM 785 O O . VAL A 1 99 ? -30.230 2.123 34.794 1.00 87.12 99 VAL A O 1
ATOM 788 N N . THR A 1 100 ? -29.386 4.173 35.125 1.00 88.12 100 THR A N 1
ATOM 789 C CA . THR A 1 100 ? -28.302 3.757 36.031 1.00 88.12 100 THR A CA 1
ATOM 790 C C . THR A 1 100 ? -28.529 4.144 37.496 1.00 88.12 100 THR A C 1
ATOM 792 O O . THR A 1 100 ? -27.667 3.884 38.331 1.00 88.12 100 THR A O 1
ATOM 795 N N . SER A 1 101 ? -29.673 4.751 37.845 1.00 86.44 101 SER A N 1
ATOM 796 C CA . SER A 1 101 ? -30.020 5.099 39.232 1.00 86.44 101 SER A CA 1
ATOM 797 C C . SER A 1 101 ? -31.479 4.793 39.575 1.00 86.44 101 SER A C 1
ATOM 799 O O . SER A 1 101 ? -32.380 5.005 38.762 1.00 86.44 101 SER A O 1
ATOM 801 N N . ALA A 1 102 ? -31.723 4.357 40.816 1.00 83.25 102 ALA A N 1
ATOM 802 C CA . ALA A 1 102 ? -33.063 4.012 41.303 1.00 83.25 102 ALA A CA 1
ATOM 803 C C . ALA A 1 102 ? -34.046 5.193 41.217 1.00 83.25 102 ALA A C 1
ATOM 805 O O . ALA A 1 102 ? -35.193 5.029 40.820 1.00 83.25 102 ALA A O 1
ATOM 806 N N . ALA A 1 103 ? -33.580 6.418 41.486 1.00 82.94 103 ALA A N 1
ATOM 807 C CA . ALA A 1 103 ? -34.413 7.618 41.396 1.00 82.94 103 ALA A CA 1
ATOM 808 C C . ALA A 1 103 ? -34.973 7.866 39.983 1.00 82.94 103 ALA A C 1
ATOM 810 O O . ALA A 1 103 ? -36.066 8.419 39.849 1.00 82.94 103 ALA A O 1
ATOM 811 N N . LYS A 1 104 ? -34.234 7.461 38.941 1.00 80.75 104 LYS A N 1
ATOM 812 C CA . LYS A 1 104 ? -34.644 7.579 37.535 1.00 80.75 104 LYS A CA 1
ATOM 813 C C . LYS A 1 104 ? -35.434 6.362 37.046 1.00 80.75 104 LYS A C 1
ATOM 815 O O . LYS A 1 104 ? -36.207 6.483 36.095 1.00 80.75 104 LYS A O 1
ATOM 820 N N . ALA A 1 105 ? -35.294 5.219 37.713 1.00 83.06 105 ALA A N 1
ATOM 821 C CA . ALA A 1 105 ? -36.061 4.006 37.455 1.00 83.06 105 ALA A CA 1
ATOM 822 C C . ALA A 1 105 ? -37.449 4.099 38.110 1.00 83.06 105 ALA A C 1
ATOM 824 O O . ALA A 1 105 ? -37.769 3.319 38.990 1.00 83.06 105 ALA A O 1
ATOM 825 N N 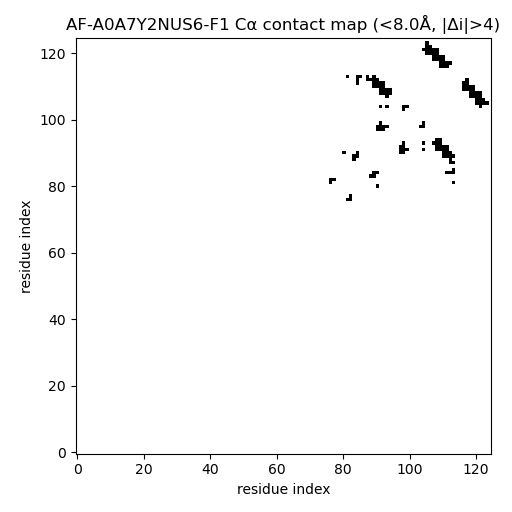. ARG A 1 106 ? -38.267 5.088 37.727 1.00 83.69 106 ARG A N 1
ATOM 826 C CA . ARG A 1 106 ? -39.657 5.229 38.203 1.00 83.69 106 ARG A CA 1
ATOM 827 C C . ARG A 1 106 ? -40.649 4.944 37.082 1.00 83.69 106 ARG A C 1
ATOM 829 O O . ARG A 1 106 ? -40.480 5.474 35.978 1.00 83.69 106 ARG A O 1
ATOM 836 N N . GLY A 1 107 ? -41.719 4.214 37.392 1.00 84.81 107 GLY A N 1
ATOM 837 C CA . GLY A 1 107 ? -42.787 3.893 36.439 1.00 84.81 107 GLY A CA 1
ATOM 838 C C . GLY A 1 107 ? -42.444 2.694 35.554 1.00 84.81 107 GLY A C 1
ATOM 839 O O . GLY A 1 107 ? -41.768 1.772 36.008 1.00 84.81 107 GLY A O 1
ATOM 840 N N . ASP A 1 108 ? -42.929 2.702 34.310 1.00 89.44 108 ASP A N 1
ATOM 841 C CA . ASP A 1 108 ? -42.662 1.631 33.345 1.00 89.44 108 ASP A CA 1
ATOM 842 C C . ASP A 1 108 ? -41.193 1.656 32.903 1.00 89.44 108 ASP A C 1
ATOM 844 O O . ASP A 1 108 ? -40.672 2.682 32.450 1.00 89.44 108 ASP A O 1
ATOM 848 N N . ILE A 1 109 ? -40.531 0.515 33.060 1.00 91.75 109 ILE A N 1
ATOM 849 C CA . ILE A 1 109 ? -39.142 0.267 32.681 1.00 91.75 109 ILE A CA 1
ATOM 850 C C . ILE A 1 109 ? -39.048 -1.055 31.920 1.00 91.75 109 ILE A C 1
ATOM 852 O O . ILE A 1 109 ? -39.911 -1.926 32.022 1.00 91.75 109 ILE A O 1
ATOM 856 N N . GLU A 1 110 ? -37.965 -1.226 31.178 1.00 90.94 110 GLU A N 1
ATOM 857 C CA . GLU A 1 110 ? -37.599 -2.500 30.573 1.00 90.94 110 GLU A CA 1
ATOM 858 C C . GLU A 1 110 ? -36.328 -3.022 31.224 1.00 90.94 110 GLU A C 1
ATOM 860 O O . GLU A 1 110 ? -35.379 -2.276 31.457 1.00 90.94 110 GLU A O 1
ATOM 865 N N . ILE A 1 111 ? -36.300 -4.316 31.505 1.00 89.44 111 ILE A N 1
ATOM 866 C CA . ILE A 1 111 ? -35.124 -5.012 32.003 1.00 89.44 111 ILE A CA 1
ATOM 867 C C . ILE A 1 111 ? -34.621 -5.898 30.872 1.00 89.44 111 ILE A C 1
ATOM 869 O O . ILE A 1 111 ? -35.329 -6.778 30.385 1.00 89.44 111 ILE A O 1
ATOM 873 N N . GLU A 1 112 ? -33.404 -5.631 30.426 1.00 87.19 112 GLU A N 1
ATOM 874 C CA . GLU A 1 112 ? -32.742 -6.368 29.362 1.00 87.19 112 GLU A CA 1
ATOM 875 C C . GLU A 1 112 ? -31.829 -7.436 29.961 1.00 87.19 112 GLU A C 1
ATOM 877 O O . GLU A 1 112 ? -30.959 -7.142 30.785 1.00 87.19 112 GLU A O 1
ATOM 882 N N . PHE A 1 113 ? -32.055 -8.672 29.530 1.00 85.06 113 PHE A N 1
ATOM 883 C CA . PHE A 1 113 ? -31.266 -9.858 29.823 1.00 85.06 113 PHE A CA 1
ATOM 884 C C . PHE A 1 113 ? -30.520 -10.307 28.564 1.00 85.06 113 PHE A C 1
ATOM 886 O O . PHE A 1 113 ? -30.756 -9.819 27.460 1.00 85.06 113 PHE A O 1
ATOM 893 N N . ARG A 1 114 ? -29.627 -11.287 28.726 1.00 81.88 114 ARG A N 1
ATOM 894 C CA . ARG A 1 114 ? -28.886 -11.922 27.624 1.00 81.88 114 ARG A CA 1
ATOM 895 C C . ARG A 1 114 ? -29.789 -12.394 26.477 1.00 81.88 114 ARG A C 1
ATOM 897 O O . ARG A 1 114 ? -29.362 -12.405 25.330 1.00 81.88 114 ARG A O 1
ATOM 904 N N . ASP A 1 115 ? -30.977 -12.880 26.805 1.00 82.75 115 ASP A N 1
ATOM 905 C CA . ASP A 1 115 ? -31.880 -13.620 25.924 1.00 82.75 115 ASP A CA 1
ATOM 906 C C . ASP A 1 115 ? -33.156 -12.851 25.556 1.00 82.75 115 ASP A C 1
ATOM 908 O O . ASP A 1 115 ? -33.944 -13.334 24.742 1.00 82.75 115 ASP A O 1
ATOM 912 N N . GLY A 1 116 ? -33.362 -11.652 26.102 1.00 83.62 116 GLY A N 1
ATOM 913 C CA . GLY A 1 116 ? -34.550 -10.865 25.798 1.00 83.62 116 GLY A CA 1
ATOM 914 C C . GLY A 1 116 ? -34.774 -9.676 26.722 1.00 83.62 116 GLY A C 1
ATOM 915 O O . GLY A 1 116 ? -33.988 -9.384 27.620 1.00 83.62 116 GLY A O 1
ATOM 916 N N . ARG A 1 117 ? -35.882 -8.970 26.481 1.00 89.62 117 ARG A N 1
ATOM 917 C CA . ARG A 1 117 ? -36.331 -7.811 27.262 1.00 89.62 117 ARG A CA 1
ATOM 918 C C . ARG A 1 117 ? -37.628 -8.157 27.981 1.00 89.62 117 ARG A C 1
ATOM 920 O O . ARG A 1 117 ? -38.512 -8.772 27.388 1.00 89.62 117 ARG A O 1
ATOM 927 N N . VAL A 1 118 ? -37.752 -7.728 29.230 1.00 90.50 118 VAL A N 1
ATOM 928 C CA . VAL A 1 118 ? -38.950 -7.921 30.052 1.00 90.50 118 VAL A CA 1
ATOM 929 C C . VAL A 1 118 ? -39.436 -6.566 30.551 1.00 90.50 118 VAL A C 1
ATOM 931 O O . VAL A 1 118 ? -38.661 -5.796 31.115 1.00 90.50 118 VAL A O 1
ATOM 934 N N . GLY A 1 119 ? -40.720 -6.265 30.352 1.00 90.69 119 GLY A N 1
ATOM 935 C CA . GLY A 1 119 ? -41.342 -5.068 30.918 1.00 90.69 119 GLY A CA 1
ATOM 936 C C . GLY A 1 119 ? -41.529 -5.206 32.430 1.00 90.69 119 GLY A C 1
ATOM 937 O O . GLY A 1 119 ? -41.988 -6.242 32.909 1.00 90.69 119 GLY A O 1
ATOM 938 N N . ALA A 1 120 ? -41.196 -4.162 33.183 1.00 88.25 120 ALA A N 1
ATOM 939 C CA . ALA A 1 120 ? -41.361 -4.107 34.629 1.00 88.25 120 ALA A CA 1
ATOM 940 C C . ALA A 1 120 ? -41.885 -2.734 35.073 1.00 88.25 120 ALA A C 1
ATOM 942 O O . ALA A 1 120 ? -41.671 -1.718 34.415 1.00 88.25 120 ALA A O 1
ATOM 943 N N . LYS A 1 121 ? -42.567 -2.699 36.219 1.00 86.62 121 LYS A N 1
ATOM 944 C CA . LYS A 1 121 ? -42.960 -1.454 36.887 1.00 86.62 121 LYS A CA 1
ATOM 945 C C . LYS A 1 121 ? -42.104 -1.267 38.120 1.00 86.62 121 LYS A C 1
ATOM 947 O O . LYS A 1 121 ? -42.175 -2.069 39.046 1.00 86.62 121 LYS A O 1
ATOM 952 N N . ALA A 1 122 ? -41.316 -0.203 38.133 1.00 82.44 122 ALA A N 1
ATOM 953 C CA . ALA A 1 122 ? -40.553 0.163 39.308 1.00 82.44 122 ALA A CA 1
ATOM 954 C C . ALA A 1 122 ? -41.434 0.992 40.250 1.00 82.44 122 ALA A C 1
ATOM 956 O O . ALA A 1 122 ? -41.816 2.128 39.935 1.00 82.44 122 ALA A O 1
ATOM 957 N N . ALA A 1 123 ? -41.791 0.382 41.380 1.00 69.31 123 ALA A N 1
ATOM 958 C CA . ALA A 1 123 ? -42.500 1.044 42.462 1.00 69.31 123 ALA A CA 1
ATOM 959 C C . ALA A 1 123 ? -41.523 1.925 43.265 1.00 69.31 123 ALA A C 1
ATOM 961 O O . ALA A 1 123 ? -40.368 1.536 43.441 1.00 69.31 123 ALA A O 1
ATOM 962 N N . PRO A 1 124 ? -41.947 3.115 43.719 1.00 63.38 124 PRO A N 1
ATOM 963 C CA . PRO A 1 124 ? -41.171 3.880 44.683 1.00 63.38 124 PRO A CA 1
ATOM 964 C C . PRO A 1 124 ? -41.194 3.177 46.049 1.00 63.38 124 PRO A C 1
ATOM 966 O O . PRO A 1 124 ? -42.258 2.716 46.466 1.00 63.38 124 PRO A O 1
ATOM 969 N N . ASP A 1 125 ? -40.036 3.126 46.710 1.00 58.75 125 ASP A N 1
ATOM 970 C CA . ASP A 1 125 ? -39.955 2.961 48.170 1.00 58.75 125 ASP A CA 1
ATOM 971 C C . ASP A 1 125 ? -40.579 4.173 48.883 1.00 58.75 125 ASP A C 1
ATOM 973 O O . ASP A 1 125 ? -40.420 5.314 48.369 1.00 58.75 125 ASP A O 1
#

Radius of gyration: 45.1 Å; Cα contacts (8 Å, |Δi|>4): 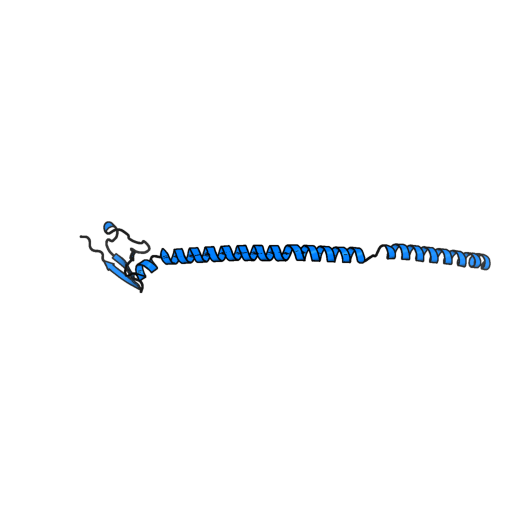76; chains: 1; bounding box: 70×30×129 Å

Foldseek 3Di:
DVVVVVVVVVVVVVVVVVVVVVVVVVVVVVPDCVVVVVVVVVVVVVCVVVVVVVVVVVVVVVVVVVVVVVVVVVVCVVPPCLVVLVVVDKFKADPPDTDDDLVVQAAWIWIDHNVGIDIDHRDDD